Protein AF-A0A1T4VZU7-F1 (afdb_monomer)

Nearest PDB structures (foldseek):
  1pdn-assembly1_C  TM=8.993E-01  e=5.947E-01  Drosophila melanogaster
  1mdm-assembly1_A  TM=8.850E-01  e=8.612E-01  Homo sapiens
  6pax-assembly1_A  TM=9.064E-01  e=1.102E+00  Homo sapiens
  2r0q-assembly1_F  TM=8.915E-01  e=9.160E-01  Staphylococcus aureus
  1tc3-assembly1_C  TM=9.187E-01  e=1.698E+00  Caenorhabditis elegans

Secondary structure (DSSP, 8-state):
-PPP-HHHHHHHHHHHHTT--HHHHHHHHT--HHHHHHHHTTSSS--HHHHHHHHHHTS-HHHHHHHHHHHHHHTT--HHHH-

Structure (mmCIF, N/CA/C/O backbone):
data_AF-A0A1T4VZU7-F1
#
_entry.id   AF-A0A1T4VZU7-F1
#
loop_
_atom_site.group_PDB
_atom_site.id
_atom_site.type_symbol
_atom_site.la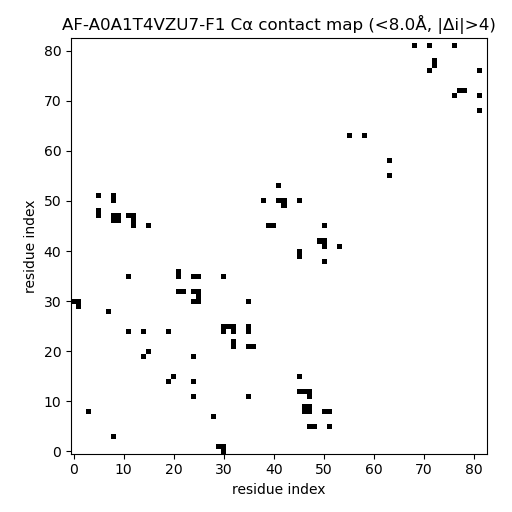bel_atom_id
_atom_site.label_alt_id
_atom_site.label_comp_id
_atom_site.label_asym_id
_atom_site.label_entity_id
_atom_site.label_seq_id
_atom_site.pdbx_PDB_ins_code
_atom_site.Cartn_x
_atom_site.Cartn_y
_atom_site.Cartn_z
_atom_site.occupancy
_atom_site.B_iso_or_equiv
_atom_site.auth_seq_id
_atom_site.auth_comp_id
_atom_site.auth_asym_id
_atom_site.auth_atom_id
_atom_site.pdbx_PDB_model_num
ATOM 1 N N . MET A 1 1 ? 1.433 -14.473 1.862 1.00 59.72 1 MET A N 1
ATOM 2 C CA . MET A 1 1 ? 0.794 -13.140 1.976 1.00 59.72 1 MET A CA 1
ATOM 3 C C . MET A 1 1 ? 0.736 -12.513 0.598 1.00 59.72 1 MET A C 1
ATOM 5 O O . MET A 1 1 ? 1.730 -12.594 -0.117 1.00 59.72 1 MET A O 1
ATOM 9 N N . LYS A 1 2 ? -0.406 -11.937 0.211 1.00 72.56 2 LYS A N 1
ATOM 10 C CA . LYS A 1 2 ? -0.572 -11.296 -1.100 1.00 72.56 2 LYS A CA 1
ATOM 11 C C . LYS A 1 2 ? 0.326 -10.050 -1.170 1.00 72.56 2 LYS A C 1
ATOM 13 O O . LYS A 1 2 ? 0.385 -9.277 -0.216 1.00 72.56 2 LYS A O 1
ATOM 18 N N . LYS A 1 3 ? 1.087 -9.893 -2.256 1.00 77.81 3 LYS A N 1
ATOM 19 C CA . LYS A 1 3 ? 1.967 -8.731 -2.471 1.00 77.81 3 LYS A CA 1
ATOM 20 C C . LYS A 1 3 ? 1.123 -7.569 -2.999 1.00 77.81 3 LYS A C 1
ATOM 22 O O . LYS A 1 3 ? 0.250 -7.799 -3.830 1.00 77.81 3 LYS A O 1
ATOM 27 N N . ILE A 1 4 ? 1.378 -6.345 -2.534 1.00 84.00 4 ILE A N 1
ATOM 28 C CA . ILE A 1 4 ? 0.710 -5.153 -3.077 1.00 84.00 4 ILE A CA 1
ATOM 29 C C . ILE A 1 4 ? 1.181 -4.948 -4.520 1.00 84.00 4 ILE A C 1
ATOM 31 O O . ILE A 1 4 ? 2.376 -4.771 -4.765 1.00 84.00 4 ILE A O 1
ATOM 35 N N . ASN A 1 5 ? 0.234 -4.987 -5.454 1.00 88.75 5 ASN A N 1
ATOM 36 C CA . ASN A 1 5 ? 0.400 -4.609 -6.853 1.00 88.75 5 ASN A CA 1
ATOM 37 C C . ASN A 1 5 ? -0.392 -3.317 -7.136 1.00 88.75 5 ASN A C 1
ATOM 39 O O . ASN A 1 5 ? -1.064 -2.784 -6.250 1.00 88.75 5 ASN A O 1
ATOM 43 N N . PHE A 1 6 ? -0.312 -2.814 -8.366 1.00 88.31 6 PHE A N 1
ATOM 44 C CA . PHE A 1 6 ? -0.978 -1.569 -8.749 1.00 88.31 6 PHE A CA 1
ATOM 45 C C . PHE A 1 6 ? -2.511 -1.631 -8.619 1.00 88.31 6 PHE A C 1
ATOM 47 O O . PHE A 1 6 ? -3.131 -0.671 -8.172 1.00 88.31 6 PHE A O 1
ATOM 54 N N . GLU A 1 7 ? -3.130 -2.768 -8.940 1.00 90.00 7 GLU A N 1
ATOM 55 C CA . GLU A 1 7 ? -4.587 -2.951 -8.832 1.00 90.00 7 GLU A CA 1
ATOM 56 C C . GLU A 1 7 ? -5.064 -2.856 -7.380 1.00 90.00 7 GLU A C 1
ATOM 58 O O . GLU A 1 7 ? -5.991 -2.110 -7.077 1.00 90.00 7 GLU A O 1
ATOM 63 N N . ILE A 1 8 ? -4.354 -3.516 -6.459 1.00 92.50 8 ILE A N 1
ATOM 64 C CA . ILE A 1 8 ? -4.616 -3.419 -5.019 1.00 92.50 8 ILE A CA 1
ATOM 65 C C . ILE A 1 8 ? -4.480 -1.970 -4.540 1.00 92.50 8 ILE A C 1
ATOM 67 O O . ILE A 1 8 ? -5.258 -1.531 -3.699 1.00 92.50 8 ILE A O 1
ATOM 71 N N . ARG A 1 9 ? -3.516 -1.200 -5.062 1.00 93.56 9 ARG A N 1
ATOM 72 C CA . ARG A 1 9 ? -3.378 0.225 -4.709 1.00 93.56 9 ARG A CA 1
ATOM 73 C C . ARG A 1 9 ? -4.602 1.032 -5.131 1.00 93.56 9 ARG A C 1
ATOM 75 O O . ARG A 1 9 ? -5.070 1.845 -4.338 1.00 93.56 9 ARG A O 1
ATOM 82 N N . LYS A 1 10 ? -5.156 0.774 -6.322 1.00 94.75 10 LYS A N 1
ATOM 83 C CA . LYS A 1 10 ? -6.408 1.414 -6.760 1.00 94.75 10 LYS A CA 1
ATOM 84 C C . LYS A 1 10 ? -7.581 1.048 -5.856 1.00 94.75 10 LYS A C 1
ATOM 86 O O . LYS A 1 10 ? -8.330 1.930 -5.450 1.00 94.75 10 LYS A O 1
ATOM 91 N N . GLU A 1 11 ? -7.708 -0.221 -5.474 1.00 94.31 11 GLU A N 1
ATOM 92 C CA . GLU A 1 11 ? -8.755 -0.647 -4.537 1.00 94.31 11 GLU A CA 1
ATOM 93 C C . GLU A 1 11 ? -8.601 0.023 -3.160 1.00 94.31 11 GLU A C 1
ATOM 95 O O . GLU A 1 11 ? -9.585 0.492 -2.588 1.00 94.31 11 GLU A O 1
ATOM 100 N N . ILE A 1 12 ? -7.374 0.139 -2.633 1.00 94.06 12 ILE A N 1
ATOM 101 C CA . ILE A 1 12 ? -7.100 0.871 -1.382 1.00 94.06 12 ILE A CA 1
ATOM 102 C C . ILE A 1 12 ? -7.521 2.337 -1.512 1.00 94.06 12 ILE A C 1
ATOM 104 O O . ILE A 1 12 ? -8.135 2.879 -0.591 1.00 94.06 12 ILE A O 1
ATOM 108 N N . GLU A 1 13 ? -7.217 2.979 -2.639 1.00 95.12 13 GLU A N 1
ATOM 109 C CA . GLU A 1 13 ? -7.599 4.364 -2.901 1.00 95.12 13 GLU A CA 1
ATOM 110 C C . GLU A 1 13 ? -9.122 4.546 -2.911 1.00 95.12 13 GLU A C 1
ATOM 112 O O . GLU A 1 13 ? -9.641 5.421 -2.213 1.00 95.12 13 GLU A O 1
ATOM 117 N N . GLU A 1 14 ? -9.857 3.690 -3.623 1.00 95.06 14 GLU A N 1
ATOM 118 C CA . GLU A 1 14 ? -11.320 3.731 -3.645 1.00 95.06 14 GLU A CA 1
ATOM 119 C C . GLU A 1 14 ? -11.935 3.502 -2.260 1.00 95.06 14 GLU A C 1
ATOM 121 O O . GLU A 1 14 ? -12.849 4.225 -1.855 1.00 95.06 14 GLU A O 1
ATOM 126 N N . LEU A 1 15 ? -11.438 2.514 -1.511 1.00 94.31 15 LEU A N 1
ATOM 127 C CA . LEU A 1 15 ? -11.909 2.223 -0.155 1.00 94.31 15 LEU A CA 1
ATOM 128 C C . LEU A 1 15 ? -11.605 3.379 0.807 1.00 94.31 15 LEU A C 1
ATOM 130 O O . LEU A 1 15 ? -12.419 3.679 1.682 1.00 94.31 15 LEU A O 1
ATOM 134 N N . SER A 1 16 ? -10.461 4.045 0.633 1.00 92.12 16 SER A N 1
ATOM 135 C CA . SER A 1 16 ? -10.048 5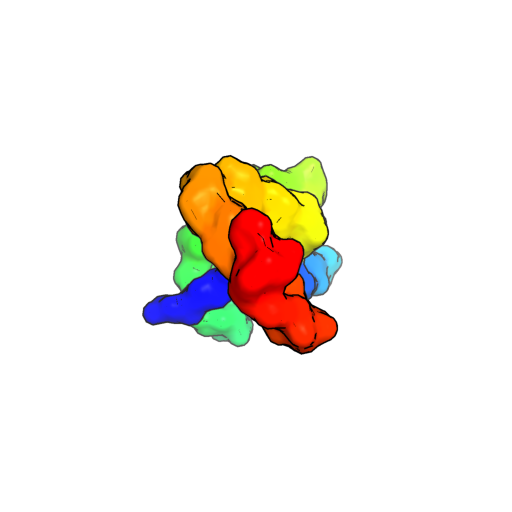.196 1.440 1.00 92.12 16 SER A CA 1
ATOM 136 C C . SER A 1 16 ? -10.962 6.390 1.186 1.00 92.12 16 SER A C 1
ATOM 138 O O . SER A 1 16 ? -11.475 6.988 2.130 1.00 92.12 16 SER A O 1
ATOM 140 N N . ARG A 1 17 ? -11.287 6.660 -0.087 1.00 91.69 17 ARG A N 1
ATOM 141 C CA . ARG A 1 17 ? -12.276 7.679 -0.476 1.00 91.69 17 ARG A CA 1
ATOM 142 C C . ARG A 1 17 ? -13.673 7.381 0.072 1.00 91.69 17 ARG A C 1
ATOM 144 O O . ARG A 1 17 ? -14.382 8.304 0.456 1.00 91.69 17 ARG A O 1
ATOM 151 N N . LYS A 1 18 ? -14.057 6.103 0.156 1.00 93.38 18 LYS A N 1
ATOM 152 C CA . LYS A 1 18 ? -15.317 5.647 0.774 1.00 93.38 18 LYS A CA 1
ATOM 153 C C . LYS A 1 18 ? -15.308 5.712 2.312 1.00 93.38 18 LYS A C 1
ATOM 155 O O . LYS A 1 18 ? -16.308 5.355 2.929 1.00 93.38 18 LYS A O 1
ATOM 160 N N . GLY A 1 19 ? -14.204 6.126 2.943 1.00 93.25 19 GLY A N 1
ATOM 161 C CA . GLY A 1 19 ? -14.086 6.224 4.401 1.00 93.25 19 GLY A CA 1
ATOM 162 C C . GLY A 1 19 ? -14.042 4.870 5.116 1.00 93.25 19 GLY A C 1
ATOM 163 O O . GLY A 1 19 ? -14.330 4.786 6.310 1.00 93.25 19 GLY A O 1
ATOM 164 N N . ILE A 1 20 ? -13.707 3.790 4.404 1.00 94.56 20 ILE A N 1
ATOM 165 C CA . ILE A 1 20 ? -13.605 2.452 4.994 1.00 94.56 20 ILE A CA 1
ATOM 166 C C . ILE A 1 20 ? -12.390 2.398 5.931 1.00 94.56 20 ILE A C 1
ATOM 168 O O . ILE A 1 20 ? -11.316 2.911 5.624 1.00 94.56 20 ILE A O 1
ATOM 172 N N . SER A 1 21 ? -12.538 1.759 7.093 1.00 94.00 21 SER A N 1
ATOM 173 C CA . SER A 1 21 ? -11.442 1.645 8.059 1.00 94.00 21 SER A CA 1
ATOM 174 C C . SER A 1 21 ? -10.334 0.703 7.569 1.00 94.00 21 SER A C 1
ATOM 176 O O . SER A 1 21 ? -10.593 -0.289 6.886 1.00 94.00 21 SER A O 1
ATOM 178 N N . GLN A 1 22 ? -9.091 0.949 7.995 1.00 93.62 22 GLN A N 1
ATOM 179 C CA . GLN A 1 22 ? -7.928 0.129 7.610 1.00 93.62 22 GLN A CA 1
ATOM 180 C C . GLN A 1 22 ? -8.090 -1.357 7.964 1.00 93.62 22 GLN A C 1
ATOM 182 O O . GLN A 1 22 ? -7.617 -2.222 7.230 1.00 93.62 22 GLN A O 1
ATOM 187 N N . LYS A 1 23 ? -8.773 -1.665 9.077 1.00 94.25 23 LYS A N 1
ATOM 188 C CA . LYS A 1 23 ? -9.077 -3.047 9.477 1.00 94.25 23 LYS A CA 1
ATOM 189 C C . LYS A 1 23 ? -9.994 -3.726 8.456 1.00 94.25 23 LYS A C 1
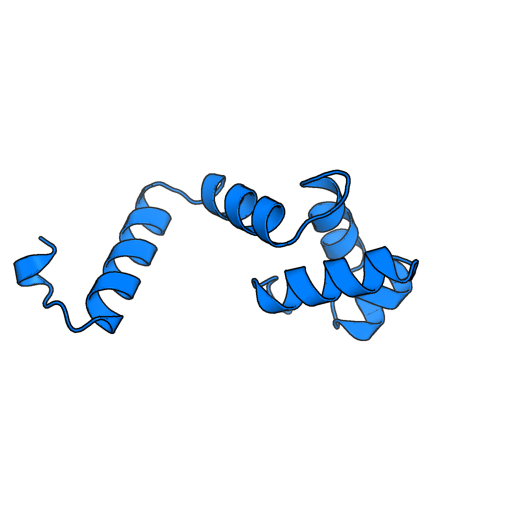ATOM 191 O O . LYS A 1 23 ? -9.709 -4.834 8.022 1.00 94.25 23 LYS A O 1
ATOM 196 N N . LYS A 1 24 ? -11.049 -3.035 8.022 1.00 94.62 24 LYS A N 1
ATOM 197 C CA . LYS A 1 24 ? -11.999 -3.577 7.048 1.00 94.62 24 LYS A CA 1
ATOM 198 C C . LYS A 1 24 ? -11.394 -3.661 5.644 1.00 94.62 24 LYS A C 1
ATOM 200 O O . LYS A 1 24 ? -11.646 -4.625 4.936 1.00 94.62 24 LYS A O 1
ATOM 205 N N . MET A 1 25 ? -10.531 -2.716 5.262 1.00 94.25 25 MET A N 1
ATOM 206 C CA . MET A 1 25 ? -9.725 -2.822 4.035 1.00 94.25 25 MET A CA 1
ATOM 207 C C . MET A 1 25 ? -8.844 -4.074 4.037 1.00 94.25 25 MET A C 1
ATOM 209 O O . MET A 1 25 ? -8.781 -4.780 3.040 1.00 94.25 25 MET A O 1
ATOM 213 N N . ALA A 1 26 ? -8.175 -4.357 5.157 1.00 93.62 26 ALA A N 1
ATOM 214 C CA . ALA A 1 26 ? -7.338 -5.541 5.313 1.00 93.62 26 ALA A CA 1
ATOM 215 C C . ALA A 1 26 ? -8.139 -6.844 5.140 1.00 93.62 26 ALA A C 1
ATOM 217 O O . ALA A 1 26 ? -7.688 -7.742 4.432 1.00 93.62 26 ALA A O 1
ATOM 218 N N . GLU A 1 27 ? -9.346 -6.910 5.708 1.00 93.81 27 GLU A N 1
ATOM 219 C CA . GLU A 1 27 ? -10.270 -8.039 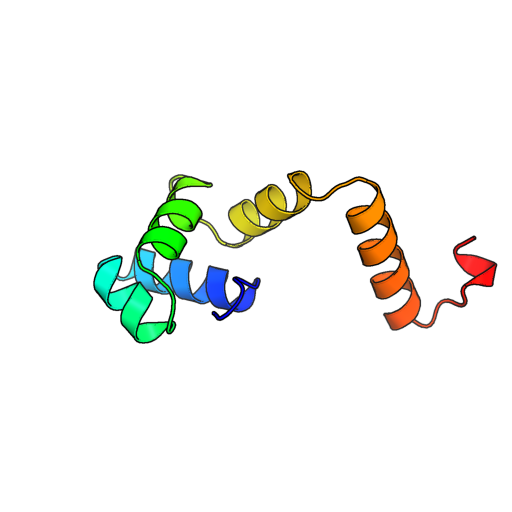5.532 1.00 93.81 27 GLU A CA 1
ATOM 220 C C . GLU A 1 27 ? -10.721 -8.190 4.067 1.00 93.81 27 GLU A C 1
ATOM 222 O O . GLU A 1 27 ? -10.625 -9.283 3.515 1.00 93.81 27 GLU A O 1
ATOM 227 N N . ILE A 1 28 ? -11.137 -7.098 3.409 1.00 93.19 28 ILE A N 1
ATOM 228 C CA . ILE A 1 28 ? -11.587 -7.103 2.001 1.00 93.19 28 ILE A CA 1
ATOM 229 C C . ILE A 1 28 ? -10.463 -7.551 1.056 1.00 93.19 28 ILE A C 1
ATOM 231 O O . ILE A 1 28 ? -10.679 -8.362 0.159 1.00 93.19 28 ILE A O 1
ATOM 235 N N . LEU A 1 29 ? -9.254 -7.026 1.260 1.00 90.81 29 LEU A N 1
ATOM 236 C CA . LEU A 1 29 ? -8.113 -7.238 0.366 1.00 90.81 29 LEU A CA 1
ATOM 237 C C . LEU A 1 29 ? -7.304 -8.496 0.708 1.00 90.81 29 LEU A C 1
ATOM 239 O O . LEU A 1 29 ? -6.353 -8.830 -0.006 1.00 90.81 29 LEU A O 1
ATOM 243 N N . ASN A 1 30 ? -7.667 -9.188 1.793 1.00 92.31 30 ASN A N 1
ATOM 244 C CA . ASN A 1 30 ? -6.915 -10.297 2.375 1.00 92.31 30 ASN A CA 1
ATOM 245 C C . ASN A 1 30 ? -5.430 -9.934 2.600 1.00 92.31 30 ASN A C 1
ATOM 247 O O . ASN A 1 30 ? -4.500 -10.634 2.181 1.00 92.31 30 ASN A O 1
ATOM 251 N N . LEU A 1 31 ? -5.217 -8.772 3.223 1.00 90.44 31 LEU A N 1
ATOM 252 C CA . LEU A 1 31 ? -3.912 -8.206 3.564 1.00 90.44 31 LEU A CA 1
ATOM 253 C C . LEU A 1 31 ? -3.803 -7.995 5.070 1.00 90.44 31 LEU A C 1
ATOM 255 O O . LEU A 1 31 ? -4.797 -7.903 5.779 1.00 90.44 31 LEU A O 1
ATOM 259 N N . ASN A 1 32 ? -2.580 -7.836 5.571 1.00 92.69 32 ASN A N 1
ATOM 260 C CA . ASN A 1 32 ? -2.403 -7.415 6.954 1.00 92.69 32 ASN A CA 1
ATOM 261 C C . ASN A 1 32 ? -2.732 -5.932 7.114 1.00 92.69 32 ASN A C 1
ATOM 263 O O . ASN A 1 32 ? -2.314 -5.091 6.316 1.00 92.69 32 ASN A O 1
ATOM 267 N N . GLN A 1 33 ? -3.375 -5.592 8.229 1.00 92.69 33 GLN A N 1
ATOM 268 C CA . GLN A 1 33 ? -3.644 -4.203 8.595 1.00 92.69 33 GLN A CA 1
ATOM 269 C C . GLN A 1 33 ? -2.355 -3.365 8.668 1.00 92.69 33 GLN A C 1
ATOM 271 O O . GLN A 1 33 ? -2.337 -2.215 8.232 1.00 92.69 33 GLN A O 1
ATOM 276 N N . SER A 1 34 ? -1.248 -3.941 9.151 1.00 93.56 34 SER A N 1
ATOM 277 C CA . SER A 1 34 ? 0.055 -3.265 9.173 1.00 93.56 34 SER A CA 1
ATOM 278 C C . SER A 1 34 ? 0.585 -2.951 7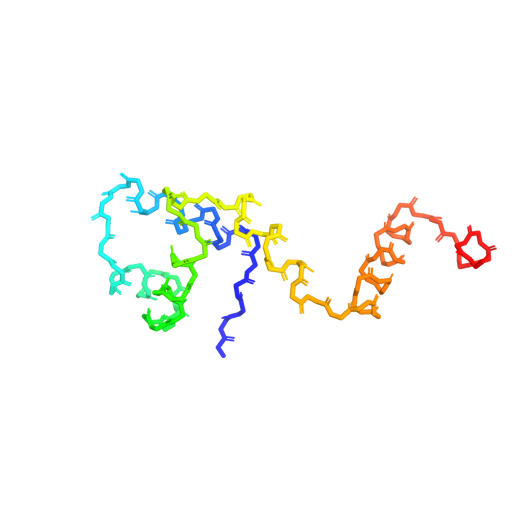.770 1.00 93.56 34 SER A C 1
ATOM 280 O O . SER A 1 34 ? 1.218 -1.914 7.576 1.00 93.56 34 SER A O 1
ATOM 282 N N . THR A 1 35 ? 0.287 -3.795 6.778 1.00 91.94 35 THR A N 1
ATOM 283 C CA . THR A 1 35 ? 0.616 -3.550 5.369 1.00 91.94 35 THR A CA 1
ATOM 284 C C . THR A 1 35 ? -0.198 -2.381 4.821 1.00 91.94 35 THR A C 1
ATOM 286 O O . THR A 1 35 ? 0.387 -1.468 4.247 1.00 91.94 35 THR A O 1
ATOM 289 N N . ILE A 1 36 ? -1.513 -2.355 5.068 1.00 93.19 36 ILE A N 1
ATOM 290 C CA .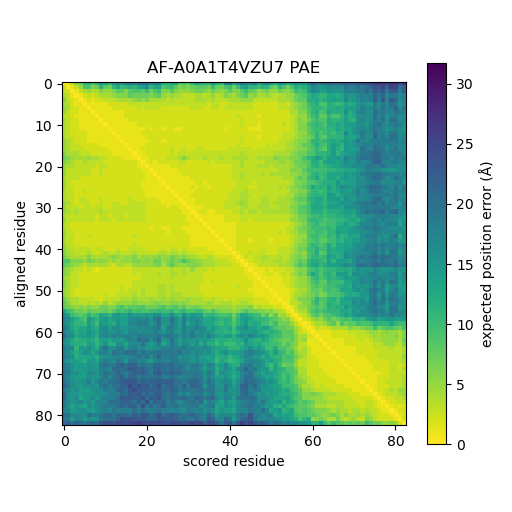 ILE A 1 36 ? -2.388 -1.234 4.681 1.00 93.19 36 ILE A CA 1
ATOM 291 C C . ILE A 1 36 ? -1.910 0.073 5.321 1.00 93.19 36 ILE A C 1
ATOM 293 O O . ILE A 1 36 ? -1.764 1.082 4.640 1.00 93.19 36 ILE A O 1
ATOM 297 N N . SER A 1 37 ? -1.595 0.052 6.618 1.00 93.38 37 SER A N 1
ATOM 298 C CA . SER A 1 37 ? -1.110 1.232 7.339 1.00 93.38 37 SER A CA 1
ATOM 299 C C . SER A 1 37 ? 0.199 1.774 6.755 1.00 93.38 37 SER A C 1
ATOM 301 O O . SER A 1 37 ? 0.334 2.981 6.564 1.00 93.38 37 SER A O 1
ATOM 303 N N . ARG A 1 38 ? 1.163 0.899 6.432 1.00 91.50 38 ARG A N 1
ATOM 304 C CA . ARG A 1 38 ? 2.416 1.303 5.771 1.00 91.50 38 ARG A CA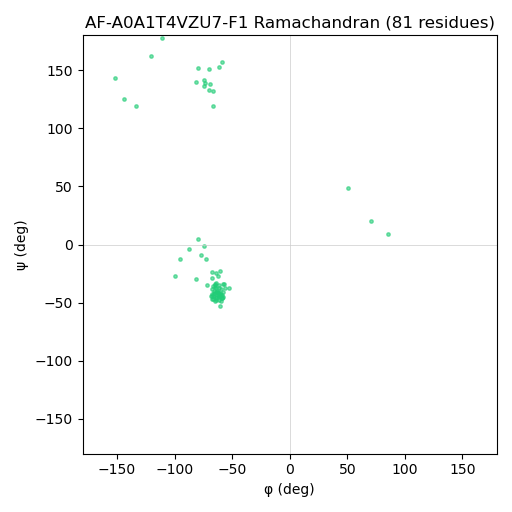 1
ATOM 305 C C . ARG A 1 38 ? 2.171 1.863 4.377 1.00 91.50 38 ARG A C 1
ATOM 307 O O . ARG A 1 38 ? 2.800 2.849 4.014 1.00 91.50 38 ARG A O 1
ATOM 314 N N . GLU A 1 39 ? 1.269 1.252 3.617 1.00 92.00 39 GLU A N 1
ATOM 315 C CA . GLU A 1 39 ? 0.947 1.698 2.264 1.00 92.00 39 GLU A CA 1
ATOM 316 C C . GLU A 1 39 ? 0.306 3.091 2.280 1.00 92.00 39 GLU A C 1
ATOM 318 O O . GLU A 1 39 ? 0.785 3.989 1.592 1.00 92.00 39 GLU A O 1
ATOM 323 N N . LEU A 1 40 ? -0.694 3.312 3.140 1.00 91.38 40 LEU A N 1
ATOM 324 C CA . LEU A 1 40 ? -1.355 4.611 3.304 1.00 91.38 40 LEU A CA 1
ATOM 325 C C . LEU A 1 40 ? -0.402 5.710 3.797 1.00 91.38 40 LEU A C 1
ATOM 327 O O . LEU A 1 40 ? -0.602 6.878 3.489 1.00 91.38 40 LEU A O 1
ATOM 331 N N . LYS A 1 41 ? 0.662 5.357 4.527 1.00 91.44 41 LYS A N 1
ATOM 332 C CA . LYS A 1 41 ? 1.693 6.312 4.967 1.00 91.44 41 LYS A CA 1
ATOM 333 C C . LYS A 1 41 ? 2.621 6.786 3.847 1.00 91.44 41 LYS A C 1
ATOM 335 O O . LYS A 1 41 ? 3.346 7.753 4.061 1.00 91.44 41 LYS A O 1
ATOM 340 N N . LYS A 1 42 ? 2.622 6.146 2.670 1.00 88.50 42 LYS A N 1
ATOM 341 C CA . LYS A 1 42 ? 3.490 6.556 1.551 1.00 88.50 42 LYS A CA 1
ATOM 342 C C . LYS A 1 42 ? 3.142 7.940 1.013 1.00 88.50 42 LYS A C 1
ATOM 344 O O . LYS A 1 42 ? 4.033 8.664 0.584 1.00 88.50 42 LYS A O 1
ATOM 349 N N . CYS A 1 43 ? 1.862 8.301 1.002 1.00 87.38 43 CYS A N 1
ATOM 350 C CA . CYS A 1 43 ? 1.409 9.604 0.528 1.00 87.38 43 CYS A CA 1
ATOM 351 C C . CYS A 1 43 ? 0.110 10.023 1.224 1.00 87.38 43 CYS A C 1
ATOM 353 O O . CYS A 1 43 ? -0.742 9.187 1.510 1.00 87.38 43 CYS A O 1
ATOM 355 N N . ASN A 1 44 ? -0.025 11.322 1.507 1.00 85.19 44 ASN A N 1
ATOM 356 C CA . ASN A 1 44 ? -1.213 11.910 2.121 1.00 85.19 44 ASN A CA 1
ATOM 357 C C . ASN A 1 44 ? -1.625 13.182 1.351 1.00 85.19 44 ASN A C 1
ATOM 359 O O . ASN A 1 44 ? -0.822 14.118 1.308 1.00 85.19 44 ASN A O 1
ATOM 363 N N . PRO A 1 45 ? -2.831 13.252 0.756 1.00 86.44 45 PRO A N 1
ATOM 364 C CA . PRO A 1 45 ? -3.828 12.180 0.633 1.00 86.44 45 PRO A CA 1
ATOM 365 C C . PRO A 1 45 ? -3.299 10.979 -0.172 1.00 86.44 45 PRO A C 1
ATOM 367 O O . PRO A 1 45 ? -2.396 11.135 -0.998 1.00 86.44 45 PRO A O 1
ATOM 370 N N . TYR A 1 46 ? -3.838 9.786 0.102 1.00 91.19 46 TYR A N 1
ATOM 371 C CA . TYR A 1 46 ? -3.407 8.557 -0.569 1.00 91.19 46 TYR A CA 1
ATOM 372 C C . TYR A 1 46 ? -3.839 8.543 -2.039 1.00 91.19 46 TYR A C 1
ATOM 374 O O . TYR A 1 46 ? -4.994 8.826 -2.348 1.00 91.19 46 TYR A O 1
ATOM 382 N N . ASP A 1 47 ? -2.903 8.185 -2.915 1.00 93.00 47 ASP A N 1
ATOM 383 C CA . ASP A 1 47 ? -3.051 8.152 -4.370 1.00 93.00 47 ASP A CA 1
ATOM 384 C C . ASP A 1 47 ? -2.254 6.958 -4.914 1.00 93.00 47 ASP A C 1
ATOM 386 O O . ASP A 1 47 ? -1.060 6.806 -4.611 1.00 93.00 47 ASP A O 1
ATOM 390 N N . ALA A 1 48 ? -2.916 6.079 -5.672 1.00 91.31 48 ALA A N 1
ATOM 391 C CA . ALA A 1 48 ? -2.327 4.822 -6.125 1.00 91.31 48 ALA A CA 1
ATOM 392 C C . ALA A 1 48 ? -1.122 5.041 -7.054 1.00 91.31 48 ALA A C 1
ATOM 394 O O . ALA A 1 48 ? -0.105 4.355 -6.917 1.00 91.31 48 ALA A O 1
ATOM 395 N N . ASP A 1 49 ? -1.200 6.020 -7.958 1.00 89.44 49 ASP A N 1
ATOM 396 C CA . ASP A 1 49 ? -0.135 6.355 -8.905 1.00 89.44 49 ASP A CA 1
ATOM 397 C C . ASP A 1 49 ? 1.116 6.897 -8.199 1.00 89.44 49 ASP A C 1
ATOM 399 O O . ASP A 1 49 ? 2.248 6.518 -8.524 1.00 89.44 49 ASP A O 1
ATOM 403 N N . LYS A 1 50 ? 0.945 7.761 -7.192 1.00 89.38 50 LYS A N 1
ATOM 404 C CA . LYS A 1 50 ? 2.050 8.246 -6.352 1.00 89.38 50 LYS A CA 1
ATOM 405 C C . LYS A 1 50 ? 2.659 7.113 -5.533 1.00 89.38 50 LYS A C 1
ATOM 407 O O . LYS A 1 50 ? 3.887 7.006 -5.480 1.00 89.38 50 LYS A O 1
ATOM 412 N N . ALA A 1 51 ? 1.836 6.260 -4.924 1.00 88.88 51 ALA A N 1
ATOM 413 C CA . ALA A 1 51 ? 2.306 5.127 -4.130 1.00 88.88 51 ALA A CA 1
ATOM 414 C C . ALA A 1 51 ? 3.082 4.096 -4.974 1.00 88.88 51 ALA A C 1
ATOM 416 O O . ALA A 1 51 ? 4.101 3.571 -4.512 1.00 88.88 51 ALA A O 1
ATOM 417 N N . GLU A 1 52 ? 2.655 3.849 -6.218 1.00 88.62 52 GLU A N 1
ATOM 418 C CA . GLU A 1 52 ? 3.377 3.021 -7.192 1.00 88.62 52 GLU A CA 1
ATOM 419 C C . GLU A 1 52 ? 4.753 3.616 -7.496 1.00 88.62 52 GLU A C 1
ATOM 421 O O . GLU A 1 52 ? 5.770 2.952 -7.307 1.00 88.62 52 GLU A O 1
ATOM 426 N N . LYS A 1 53 ? 4.810 4.901 -7.872 1.00 83.81 53 LYS A N 1
ATOM 427 C CA . LYS A 1 53 ? 6.073 5.588 -8.192 1.00 83.81 53 LYS A CA 1
ATOM 428 C C . LYS A 1 53 ? 7.060 5.566 -7.026 1.00 83.81 53 LYS A C 1
ATOM 430 O O . LYS A 1 53 ? 8.250 5.353 -7.241 1.00 83.81 53 LYS A O 1
ATOM 435 N N . LEU A 1 54 ? 6.584 5.761 -5.797 1.00 82.38 54 LEU A N 1
ATOM 436 C CA . LEU A 1 54 ? 7.418 5.664 -4.594 1.00 82.38 54 LEU A CA 1
ATOM 437 C C . LEU A 1 54 ? 7.915 4.234 -4.366 1.00 82.38 54 LEU A C 1
ATOM 439 O O . LEU A 1 54 ? 9.085 4.036 -4.066 1.00 82.38 54 LEU A O 1
ATOM 443 N N . SER A 1 55 ? 7.068 3.232 -4.608 1.00 75.88 55 SER A N 1
ATOM 444 C CA . SER A 1 55 ? 7.462 1.823 -4.517 1.00 75.88 55 SER A CA 1
ATOM 445 C C . SER A 1 55 ? 8.521 1.415 -5.543 1.00 75.88 55 SER A C 1
ATOM 447 O O . SER A 1 55 ? 9.210 0.423 -5.321 1.00 75.88 55 SER A O 1
ATOM 449 N N . VAL A 1 56 ? 8.621 2.122 -6.672 1.00 69.12 56 VAL A N 1
ATOM 450 C CA . VAL A 1 56 ? 9.647 1.895 -7.700 1.00 69.12 56 VAL A CA 1
ATOM 451 C C . VAL A 1 56 ? 10.970 2.563 -7.315 1.00 69.12 56 VAL A C 1
ATOM 453 O O . VAL A 1 56 ? 12.023 2.034 -7.646 1.00 69.12 56 VAL A O 1
ATOM 456 N N . LYS A 1 57 ? 10.944 3.675 -6.568 1.00 60.38 57 LYS A N 1
ATOM 457 C CA . LYS A 1 57 ? 12.164 4.345 -6.082 1.00 60.38 57 LYS A CA 1
ATOM 458 C C . LYS A 1 57 ? 12.942 3.523 -5.053 1.00 60.38 57 LYS A C 1
ATOM 460 O O . LYS A 1 57 ? 14.156 3.658 -4.994 1.00 60.38 57 LYS A O 1
ATOM 465 N N . ASP A 1 58 ? 12.256 2.673 -4.291 1.00 60.75 58 ASP A N 1
ATOM 466 C CA . ASP A 1 58 ? 12.891 1.741 -3.348 1.00 60.75 58 ASP A CA 1
ATOM 467 C C . ASP A 1 58 ? 13.508 0.510 -4.034 1.00 60.75 58 ASP A C 1
ATOM 469 O O . ASP A 1 58 ? 14.203 -0.275 -3.386 1.00 60.75 58 ASP A O 1
ATOM 473 N N . LYS A 1 59 ? 13.260 0.304 -5.335 1.00 67.75 59 LYS A N 1
ATOM 474 C CA . LYS A 1 59 ? 13.864 -0.808 -6.070 1.00 67.75 59 LYS A CA 1
ATOM 475 C C . LYS A 1 59 ? 15.334 -0.518 -6.334 1.00 67.75 59 LYS A C 1
ATOM 477 O O . LYS A 1 59 ? 15.705 0.597 -6.705 1.00 67.75 59 LYS A O 1
ATOM 482 N N . SER A 1 60 ? 16.173 -1.540 -6.188 1.00 76.00 60 SER A N 1
ATOM 483 C CA . SER A 1 60 ? 17.579 -1.432 -6.566 1.00 76.00 60 SER A CA 1
ATOM 484 C C . SER A 1 60 ? 17.710 -1.085 -8.054 1.00 76.00 60 SER A C 1
ATOM 486 O O . SER A 1 60 ? 16.817 -1.354 -8.866 1.00 76.00 60 SER A O 1
ATOM 488 N N . LYS A 1 61 ? 18.854 -0.508 -8.435 1.00 77.94 61 LYS A N 1
ATOM 489 C CA . LYS A 1 61 ? 19.159 -0.198 -9.839 1.00 77.94 61 LYS A CA 1
ATOM 490 C C . LYS A 1 61 ? 18.991 -1.433 -10.738 1.00 77.94 61 LYS A C 1
ATOM 492 O O . LYS A 1 61 ? 18.454 -1.315 -11.835 1.00 77.94 61 LYS A O 1
ATOM 497 N N . ASP A 1 62 ? 19.354 -2.609 -10.233 1.00 77.31 62 ASP A N 1
ATOM 498 C CA . ASP A 1 62 ? 19.232 -3.880 -10.949 1.00 77.31 62 ASP A CA 1
ATOM 499 C C . ASP A 1 62 ? 17.770 -4.286 -11.166 1.00 77.31 62 ASP A C 1
ATOM 501 O O . ASP A 1 62 ? 17.392 -4.684 -12.266 1.00 77.31 62 ASP A O 1
ATOM 505 N N . GLU A 1 63 ? 16.907 -4.122 -10.160 1.00 78.31 63 GLU A N 1
ATOM 506 C CA . GLU A 1 63 ? 15.476 -4.409 -10.299 1.00 78.31 63 GLU A CA 1
ATOM 507 C C . GLU A 1 63 ? 14.786 -3.480 -11.307 1.00 78.31 63 GLU A C 1
ATOM 509 O O . GLU A 1 63 ? 13.866 -3.903 -12.020 1.00 78.31 63 GLU A O 1
ATOM 514 N N . LEU A 1 64 ? 15.227 -2.221 -11.390 1.00 80.50 64 LEU A N 1
ATOM 515 C CA . LEU A 1 64 ? 14.748 -1.267 -12.390 1.00 80.50 64 LEU A CA 1
ATOM 516 C C . LEU A 1 64 ? 15.161 -1.690 -13.800 1.00 80.50 64 LEU A C 1
ATOM 518 O O . LEU A 1 64 ? 14.309 -1.739 -14.688 1.00 80.50 64 LEU A O 1
ATOM 522 N N . ILE A 1 65 ? 16.431 -2.063 -13.984 1.00 84.50 65 ILE A N 1
ATOM 523 C CA . ILE A 1 65 ? 16.949 -2.563 -15.263 1.00 84.50 65 ILE A CA 1
ATOM 524 C C . ILE A 1 65 ? 16.178 -3.816 -15.687 1.00 84.50 65 ILE A C 1
ATOM 526 O O . ILE A 1 65 ? 15.679 -3.873 -16.809 1.00 84.50 65 ILE A O 1
ATOM 530 N N . ILE A 1 66 ? 15.995 -4.788 -14.788 1.00 85.88 66 ILE A N 1
ATOM 531 C CA . ILE A 1 66 ? 15.240 -6.019 -15.072 1.00 85.88 66 ILE A CA 1
ATOM 532 C C . ILE A 1 66 ? 13.799 -5.691 -15.480 1.00 85.88 66 ILE A C 1
ATOM 534 O O . ILE A 1 66 ? 13.307 -6.212 -16.482 1.00 85.88 66 ILE A O 1
ATOM 538 N N . SER A 1 67 ? 13.128 -4.801 -14.743 1.00 84.69 67 SER A N 1
ATOM 539 C CA . SER A 1 67 ? 11.754 -4.388 -15.057 1.00 84.69 67 SER A CA 1
ATOM 540 C C . SER A 1 67 ? 11.666 -3.738 -16.442 1.00 84.69 67 SER A C 1
ATOM 542 O O . SER A 1 67 ? 10.747 -4.034 -17.207 1.00 84.69 67 SER A O 1
ATOM 544 N N . GLN A 1 68 ? 12.642 -2.896 -16.793 1.00 86.44 68 GLN A N 1
ATOM 545 C CA . GLN A 1 68 ? 12.694 -2.236 -18.093 1.00 86.44 68 GLN A CA 1
ATOM 546 C C . GLN A 1 68 ? 12.967 -3.226 -19.231 1.00 86.44 68 GLN A C 1
ATOM 548 O O . GLN A 1 68 ? 12.258 -3.205 -20.234 1.00 86.44 68 GLN A O 1
ATOM 553 N N . VAL A 1 69 ? 13.917 -4.151 -19.060 1.00 89.94 69 VAL A N 1
ATOM 554 C CA . VAL A 1 69 ? 14.201 -5.211 -20.043 1.00 89.94 69 VAL A CA 1
ATOM 555 C C . VAL A 1 69 ? 12.956 -6.068 -20.295 1.00 89.94 69 VAL A C 1
ATOM 557 O O . VAL A 1 69 ? 12.634 -6.350 -21.448 1.00 89.94 69 VAL A O 1
ATOM 560 N N . LEU A 1 70 ? 12.217 -6.453 -19.248 1.00 88.44 70 LEU A N 1
ATOM 561 C CA . LEU A 1 70 ? 10.983 -7.236 -19.389 1.00 88.44 70 LEU A CA 1
ATOM 562 C C . LEU A 1 70 ? 9.901 -6.489 -20.181 1.00 88.44 70 LEU A C 1
ATOM 564 O O . LEU A 1 70 ? 9.261 -7.095 -21.041 1.00 88.44 70 LEU A O 1
ATOM 568 N N . LEU A 1 71 ? 9.728 -5.187 -19.935 1.00 88.75 71 LEU A N 1
ATOM 569 C CA . LEU A 1 71 ? 8.759 -4.353 -20.652 1.00 88.75 71 LEU A CA 1
ATOM 570 C C . LEU A 1 71 ? 9.116 -4.209 -22.142 1.00 88.75 71 LEU A C 1
ATOM 572 O O . LEU A 1 71 ? 8.256 -4.326 -23.008 1.00 88.75 71 LEU A O 1
ATOM 576 N N . LEU A 1 72 ? 10.395 -4.010 -22.463 1.00 89.19 72 LEU A N 1
ATOM 577 C CA . LEU A 1 72 ? 10.852 -3.913 -23.854 1.00 89.19 72 LEU A CA 1
ATOM 578 C C . LEU A 1 72 ? 10.700 -5.255 -24.589 1.00 89.19 72 LEU A C 1
ATOM 580 O O . LEU A 1 72 ? 10.333 -5.293 -25.764 1.00 89.19 72 LEU A O 1
ATOM 584 N N . ARG A 1 73 ? 10.918 -6.375 -23.891 1.00 88.06 73 ARG A N 1
ATOM 585 C CA . ARG A 1 73 ? 10.681 -7.714 -24.447 1.00 88.06 73 ARG A CA 1
ATOM 586 C C . ARG A 1 73 ? 9.204 -7.998 -24.699 1.00 88.06 73 ARG A C 1
ATOM 588 O O . ARG A 1 73 ? 8.897 -8.621 -25.712 1.00 88.06 73 ARG A O 1
ATOM 595 N N . SER A 1 74 ? 8.294 -7.552 -23.828 1.00 85.75 74 SER A N 1
ATOM 596 C CA . SER A 1 74 ? 6.850 -7.718 -24.062 1.00 85.75 74 SER A CA 1
ATOM 597 C C . SER A 1 74 ? 6.348 -6.889 -25.250 1.00 85.75 74 SER A C 1
ATOM 599 O O . SER A 1 74 ? 5.383 -7.280 -25.896 1.00 85.75 74 SER A O 1
ATOM 601 N N . GLN A 1 75 ? 7.057 -5.814 -25.609 1.00 90.00 75 GLN A N 1
ATOM 602 C CA . GLN A 1 75 ? 6.857 -5.047 -26.846 1.00 90.00 75 GLN A CA 1
ATOM 603 C C . GLN A 1 75 ? 7.489 -5.707 -28.091 1.00 90.00 75 GLN A C 1
ATOM 605 O O . GLN A 1 75 ? 7.487 -5.121 -29.171 1.00 90.00 75 GLN A O 1
ATOM 610 N N . GLY A 1 76 ? 8.044 -6.918 -27.964 1.00 90.38 76 GLY A N 1
ATOM 611 C CA . GLY A 1 76 ? 8.635 -7.675 -29.069 1.00 90.38 76 GLY A CA 1
ATOM 612 C C . GLY A 1 76 ? 10.095 -7.333 -29.375 1.00 90.38 76 GLY A C 1
ATOM 613 O O . GLY A 1 76 ? 10.629 -7.802 -30.382 1.00 90.38 76 GLY A O 1
ATOM 614 N N . MET A 1 77 ? 10.779 -6.546 -28.534 1.00 90.38 77 MET A N 1
ATOM 615 C CA . MET A 1 77 ? 12.204 -6.281 -28.739 1.00 90.38 77 MET A CA 1
ATOM 616 C C . MET A 1 77 ? 13.068 -7.487 -28.370 1.00 90.38 77 MET A C 1
ATOM 618 O O . MET A 1 77 ? 12.893 -8.137 -27.336 1.00 90.38 77 MET A O 1
ATOM 622 N N . SER A 1 78 ? 14.043 -7.778 -29.230 1.00 88.44 78 SER A N 1
ATOM 623 C CA . SER A 1 78 ? 15.039 -8.819 -28.992 1.00 88.44 78 SER A CA 1
ATOM 624 C C . SER A 1 78 ? 16.143 -8.317 -28.059 1.00 88.44 78 SER A C 1
ATOM 626 O O . SER A 1 78 ? 16.470 -7.133 -28.047 1.00 88.44 78 SER A O 1
ATOM 628 N N . LEU A 1 79 ? 16.771 -9.228 -27.306 1.00 83.94 79 LEU A N 1
ATOM 629 C CA . LEU A 1 79 ? 17.852 -8.881 -26.372 1.00 83.94 79 LEU A CA 1
ATOM 630 C C . LEU A 1 79 ? 19.038 -8.185 -27.059 1.00 83.94 79 LEU A C 1
ATOM 632 O O . LEU A 1 79 ? 19.596 -7.262 -26.485 1.00 83.94 79 LEU A O 1
ATOM 636 N N . ARG A 1 80 ? 19.353 -8.553 -28.310 1.00 85.00 80 ARG A N 1
ATOM 637 C CA . ARG A 1 80 ? 20.391 -7.889 -29.126 1.00 85.00 80 ARG A CA 1
ATOM 638 C C . ARG A 1 80 ? 20.118 -6.407 -29.389 1.00 85.00 80 ARG A C 1
ATOM 640 O O . ARG A 1 80 ? 21.028 -5.681 -29.750 1.00 85.00 80 ARG A O 1
ATOM 647 N N . ARG A 1 81 ? 18.856 -5.987 -29.296 1.00 79.12 81 ARG A N 1
ATOM 648 C CA . ARG A 1 81 ? 18.419 -4.605 -29.525 1.00 79.12 81 ARG A CA 1
ATOM 649 C C . ARG A 1 81 ? 18.321 -3.802 -28.224 1.00 79.12 81 ARG A C 1
ATOM 651 O O . ARG A 1 81 ? 18.142 -2.594 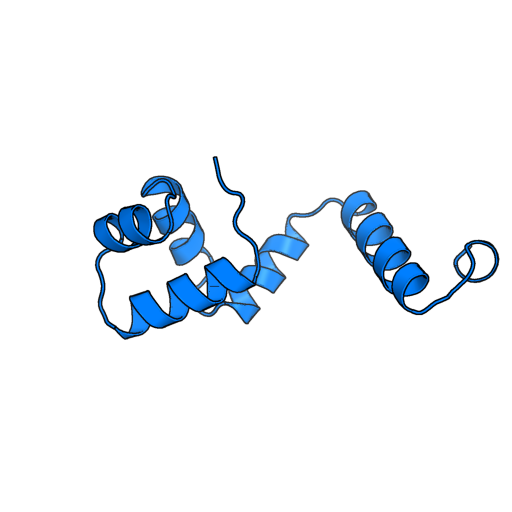-28.280 1.00 79.12 81 ARG A O 1
ATOM 658 N N . ILE A 1 82 ? 18.381 -4.489 -27.082 1.00 81.25 82 ILE A N 1
ATOM 659 C CA . ILE A 1 82 ? 18.316 -3.919 -25.731 1.00 81.25 82 ILE A CA 1
ATOM 660 C C . ILE A 1 82 ? 19.729 -3.784 -25.128 1.00 81.25 82 ILE A C 1
ATOM 662 O O . ILE A 1 82 ? 19.921 -2.927 -24.270 1.00 81.25 82 ILE A O 1
ATOM 666 N N . SER A 1 83 ? 20.681 -4.629 -25.558 1.00 69.25 83 SER A N 1
ATOM 667 C CA . SER A 1 83 ? 22.087 -4.645 -25.119 1.00 69.25 83 SER A CA 1
ATOM 668 C C . SER A 1 83 ? 22.899 -3.469 -25.635 1.00 69.25 83 SER A C 1
ATOM 670 O O . SER A 1 83 ? 22.819 -3.237 -26.864 1.00 69.25 83 SER A O 1
#

Sequence (83 aa):
MKKINFEIRKEIEELSRKGISQKKMAEILNLNQSTISRELKKCNPYDADKAEKLSVKDKSKDELIISQVLLLRSQGMSLRRIS

Mean predicted aligned error: 8.45 Å

Radius of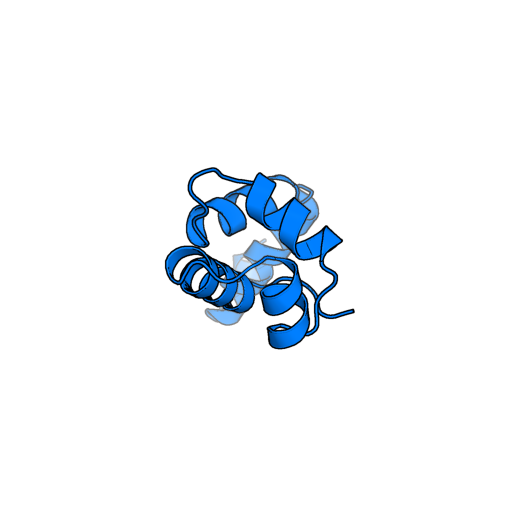 gyration: 15.89 Å; Cα contacts (8 Å, |Δi|>4): 53; chains: 1; bounding box: 37×25×39 Å

Foldseek 3Di:
DDDDDLVLLVVLLVCVVVVHDLVVSCVVSVHDSVVSVVLCVQDVVRDSVSSVVSVVVPDDPVVVLVVVVVVVVVVVDDPVRVD

pLDDT: mean 87.08, std 8.25, range [59.72, 95.12]

Organism: NCBI:txid39495

InterPro domains:
  IPR001387 Cro/C1-type, helix-turn-helix domain [PS50943] (17-38)
  IPR010982 Lambda repressor-like, DNA-binding domain superfamily [SSF47413] (11-54)
  IPR025246 Transposase IS30-like HTH domain [PF13936] (2-42)
  IPR036388 Winged helix-like DNA-binding domain superfamily [G3DSA:1.10.10.10] (1-46)

Solvent-accessible surface area (backbone atoms only — not comparable to full-atom values): 4945 Å² total; per-residue (Å²): 131,75,75,90,49,71,68,55,34,46,53,52,36,54,40,51,76,70,67,53,50,61,66,58,50,14,64,75,68,62,43,54,46,71,56,50,55,55,56,53,68,68,36,86,79,64,46,39,69,60,45,50,56,54,60,55,68,74,43,52,74,65,57,50,50,51,54,50,54,52,54,45,40,75,72,69,49,52,67,84,79,73,105